Protein AF-A0AAV5WX91-F1 (afdb_monomer)

Organism: NCBI:txid1538716

pLDDT: mean 87.53, std 7.85, range [50.44, 95.75]

Nearest PDB structures (foldseek):
  6bqn-assembly1_C  TM=8.788E-01  e=3.091E-03  Homo sapiens
  8on8-assembly1_A  TM=7.269E-01  e=6.342E-03  Malacoceros fuliginosus
  8on9-assembly1_A  TM=6.220E-01  e=4.806E-02  Malacoceros fuliginosus

InterPro domains:
  IPR001873 Epithelial sodium channel [PR01078] (28-44)
  IPR001873 Epithelial sodium channel [PR01078] (59-77)

Sequence (99 aa):
NRTKMSWSVEEFFLWMAYEEHALDLKTDLHMWNDAVLGNCFTFNHFNNSKRTYLKRSDGAQGGIKAAVKLNSVEYLPWTETAAIMTFTHPNTETIFSES

Mean predicted aligned error: 4.81 Å

Solvent-accessible surface area (backbone atoms only — not comparable to full-atom values): 6646 Å² total; per-residue (Å²): 121,70,69,79,78,30,70,49,69,76,66,37,39,80,47,42,28,46,56,83,38,78,55,54,74,82,55,49,38,47,77,50,73,46,96,85,78,32,53,44,76,40,70,63,43,73,69,64,24,103,58,86,83,73,81,86,49,78,62,81,62,31,30,79,47,73,44,70,51,82,67,69,86,78,50,62,94,85,62,90,73,86,80,85,88,85,85,88,77,63,42,89,55,89,85,64,96,87,113

Radius of gyration: 14.4 Å; Cα contacts (8 Å, |Δi|>4): 120; chains: 1; bounding box: 40×37×30 Å

Secondary structure (DSSP, 8-state):
-GGGTS--HHHHEEEEEETTEEP-TTTSEEEEEETTTEEEEEES-TT-SSS-----S-SGGGSEEEEE---GGGS-TT------------TTS---TT-

Foldseek 3Di:
DQQVVDDDLVQWFPWKDALNHTDDSVQQWDWDQDPPRGIDIDGQAPPSHVDRDDQDDDDPNRGMDTDTDFDPVPDDPPDPDRDDDDDDDDNDDDDDPVD

Structure (mmCIF, N/CA/C/O backbone):
data_AF-A0AAV5WX91-F1
#
_entry.id   AF-A0AAV5WX91-F1
#
loop_
_atom_site.group_PDB
_atom_site.id
_atom_site.type_symbol
_atom_site.label_atom_id
_atom_site.label_alt_id
_atom_site.label_comp_id
_atom_site.label_asym_id
_atom_site.label_entity_id
_atom_site.label_seq_id
_atom_site.pdbx_PDB_ins_code
_atom_site.Cartn_x
_atom_site.Cartn_y
_atom_site.Cartn_z
_atom_site.occupancy
_atom_site.B_iso_or_equiv
_atom_site.auth_seq_id
_atom_site.auth_comp_id
_atom_site.auth_asym_id
_atom_site.auth_atom_id
_atom_site.pdbx_PDB_model_num
ATOM 1 N N . ASN A 1 1 ? -7.698 18.350 -2.499 1.00 68.19 1 ASN A N 1
ATOM 2 C CA . ASN A 1 1 ? -8.128 18.240 -1.084 1.00 68.19 1 ASN A CA 1
ATOM 3 C C . ASN A 1 1 ? -8.658 16.851 -0.694 1.00 68.19 1 ASN A C 1
ATOM 5 O O . ASN A 1 1 ? -8.718 16.577 0.492 1.00 68.19 1 ASN A O 1
ATOM 9 N N . ARG A 1 2 ? -9.003 15.962 -1.647 1.00 83.94 2 ARG A N 1
ATOM 10 C CA . ARG A 1 2 ? -9.506 14.593 -1.385 1.00 83.94 2 ARG A CA 1
ATOM 11 C C . ARG A 1 2 ? -8.495 13.676 -0.683 1.00 83.94 2 ARG A C 1
ATOM 13 O O . ARG A 1 2 ? -8.860 12.960 0.237 1.00 83.94 2 ARG A O 1
ATOM 20 N N . THR A 1 3 ? -7.219 13.778 -1.051 1.00 89.50 3 THR A N 1
ATOM 21 C CA . THR A 1 3 ? -6.119 12.973 -0.489 1.00 89.50 3 THR A CA 1
ATOM 22 C C . THR A 1 3 ? -5.930 13.127 1.019 1.00 89.50 3 THR A C 1
ATOM 24 O O . THR A 1 3 ? -5.498 12.183 1.664 1.00 89.50 3 THR A O 1
ATOM 27 N N . LYS A 1 4 ? -6.260 14.296 1.588 1.00 90.94 4 LYS A N 1
ATOM 28 C CA . LYS A 1 4 ? -6.105 14.584 3.024 1.00 90.94 4 LYS A CA 1
ATOM 29 C C . LYS A 1 4 ? -7.234 14.028 3.897 1.00 90.94 4 LYS A C 1
ATOM 31 O O . LYS A 1 4 ? -7.067 13.977 5.104 1.00 90.94 4 LYS A O 1
ATOM 36 N N . MET A 1 5 ? -8.385 13.702 3.304 1.00 89.62 5 MET A N 1
ATOM 37 C CA . MET A 1 5 ? -9.561 13.181 4.022 1.00 89.62 5 MET A CA 1
ATOM 38 C C . MET A 1 5 ? -9.663 11.655 3.953 1.00 89.62 5 MET A C 1
ATOM 40 O O . MET A 1 5 ? -10.525 11.070 4.594 1.00 89.62 5 MET A O 1
ATOM 44 N N . SER A 1 6 ? -8.830 11.028 3.128 1.00 92.06 6 SER A N 1
ATOM 45 C CA . SER A 1 6 ? -8.743 9.579 3.003 1.00 92.06 6 SER A CA 1
ATOM 46 C C . SER A 1 6 ? -7.573 9.060 3.836 1.00 92.06 6 SER A C 1
ATOM 48 O O . SER A 1 6 ? -6.672 9.824 4.173 1.00 92.06 6 SER A O 1
ATOM 50 N N . TRP A 1 7 ? -7.566 7.752 4.090 1.00 92.00 7 TRP A N 1
ATOM 51 C CA . TRP A 1 7 ? -6.517 7.039 4.817 1.00 92.00 7 TRP A CA 1
ATOM 52 C C . TRP A 1 7 ? -5.103 7.429 4.380 1.00 92.00 7 TRP A C 1
ATOM 54 O O . TRP A 1 7 ? -4.772 7.386 3.190 1.00 92.00 7 TRP A O 1
ATOM 64 N N . SER A 1 8 ? -4.269 7.803 5.344 1.00 93.56 8 SER A N 1
ATOM 65 C CA . SER A 1 8 ? -2.825 7.949 5.152 1.00 93.56 8 SER A CA 1
ATOM 66 C C . SER A 1 8 ? -2.123 6.587 5.145 1.00 93.56 8 SER A C 1
ATOM 68 O O . SER A 1 8 ? -2.694 5.565 5.534 1.00 93.56 8 SER A O 1
ATOM 70 N N . VAL A 1 9 ? -0.867 6.559 4.686 1.00 93.81 9 VAL A N 1
ATOM 71 C CA . VAL A 1 9 ? -0.099 5.307 4.620 1.00 93.81 9 VAL A CA 1
ATOM 72 C C . VAL A 1 9 ? 0.165 4.747 6.020 1.00 93.81 9 VAL A C 1
ATOM 74 O O . VAL A 1 9 ? 0.114 3.536 6.215 1.00 93.81 9 VAL A O 1
ATOM 77 N N . GLU A 1 10 ? 0.374 5.624 7.005 1.00 92.69 10 GLU A N 1
ATOM 78 C CA . GLU A 1 10 ? 0.621 5.260 8.400 1.00 92.69 10 GLU A CA 1
ATOM 79 C C . GLU A 1 10 ? -0.639 4.777 9.131 1.00 92.69 10 GLU A C 1
ATOM 81 O O . GLU A 1 10 ? -0.545 4.001 10.080 1.00 92.69 10 GLU A O 1
ATOM 86 N N . GLU A 1 11 ? -1.824 5.222 8.709 1.00 92.00 11 GLU A N 1
ATOM 87 C CA . GLU A 1 11 ? -3.091 4.728 9.258 1.00 92.00 11 GLU A CA 1
ATOM 88 C C . GLU A 1 11 ? -3.459 3.354 8.697 1.00 92.00 11 GLU A C 1
ATOM 90 O O . GLU A 1 11 ? -4.059 2.546 9.410 1.00 92.00 11 GLU A O 1
ATOM 95 N N . PHE A 1 12 ? -3.099 3.093 7.437 1.00 92.69 12 PHE A N 1
ATOM 96 C CA . PHE A 1 12 ? -3.477 1.875 6.728 1.00 92.69 12 PHE A CA 1
ATOM 97 C C . PHE A 1 12 ? -2.492 0.715 6.942 1.00 92.69 12 PHE A C 1
ATOM 99 O O . PHE A 1 12 ? -2.923 -0.423 7.135 1.00 92.69 12 PHE A O 1
ATOM 106 N N . PHE A 1 13 ? -1.179 0.969 6.946 1.00 95.44 13 PHE A N 1
ATOM 107 C CA . PHE A 1 13 ? -0.155 -0.065 7.125 1.00 95.44 13 PHE A CA 1
ATOM 108 C C . PHE A 1 13 ? 0.480 -0.011 8.515 1.00 95.44 13 PHE A C 1
ATOM 110 O O . PHE A 1 13 ? 1.000 1.016 8.939 1.00 95.44 13 PHE A O 1
ATOM 117 N N . LEU A 1 14 ? 0.522 -1.161 9.192 1.00 94.94 14 LEU A N 1
ATOM 118 C CA . LEU A 1 14 ? 1.331 -1.343 10.400 1.00 94.94 14 LEU A CA 1
ATOM 119 C C . LEU A 1 14 ? 2.792 -1.616 10.038 1.00 94.94 14 LEU A C 1
ATOM 121 O O . LEU A 1 14 ? 3.702 -1.046 10.632 1.00 94.94 14 LEU A O 1
ATOM 125 N N . TRP A 1 15 ? 3.014 -2.506 9.069 1.00 95.75 15 TRP A N 1
ATOM 126 C CA . TRP A 1 15 ? 4.329 -2.783 8.501 1.00 95.75 15 TRP A CA 1
ATOM 127 C C . TRP A 1 15 ? 4.192 -3.463 7.140 1.00 95.75 15 TRP A C 1
ATOM 129 O O . TRP A 1 15 ? 3.186 -4.115 6.847 1.00 95.75 15 TRP A O 1
ATOM 139 N N . MET A 1 16 ? 5.239 -3.349 6.327 1.00 95.44 16 MET A N 1
ATOM 140 C CA . MET A 1 16 ? 5.399 -4.117 5.097 1.00 95.44 16 MET A CA 1
ATOM 141 C C . MET A 1 16 ? 6.823 -4.644 4.979 1.00 95.44 16 MET A C 1
ATOM 143 O O . MET A 1 16 ? 7.776 -4.007 5.431 1.00 95.44 16 MET A O 1
ATOM 147 N N . ALA A 1 17 ? 6.959 -5.810 4.363 1.00 94.44 17 ALA A N 1
ATOM 148 C CA . ALA A 1 17 ? 8.234 -6.428 4.064 1.00 94.44 17 ALA A CA 1
ATOM 149 C C . ALA A 1 17 ? 8.218 -7.065 2.674 1.00 94.44 17 ALA A C 1
ATOM 151 O O . ALA A 1 17 ? 7.184 -7.534 2.195 1.00 94.44 17 ALA A O 1
ATOM 152 N N . TYR A 1 18 ? 9.386 -7.108 2.052 1.00 92.75 1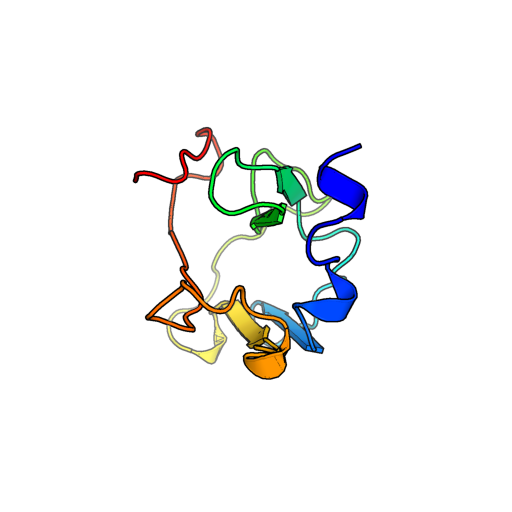8 TYR A N 1
ATOM 153 C CA . TYR A 1 18 ? 9.639 -7.801 0.799 1.00 92.75 18 TYR A CA 1
ATOM 154 C C . TYR A 1 18 ? 10.896 -8.648 0.950 1.00 92.75 18 TYR A C 1
ATOM 156 O O . TYR A 1 18 ? 11.920 -8.135 1.393 1.00 92.75 18 TYR A O 1
ATOM 164 N N . GLU A 1 19 ? 10.820 -9.937 0.616 1.00 92.00 19 GLU A N 1
ATOM 165 C CA . GLU A 1 19 ? 11.930 -10.881 0.829 1.00 92.00 19 GLU A CA 1
ATOM 166 C C . GLU A 1 19 ? 12.458 -10.875 2.283 1.00 92.00 19 GLU A C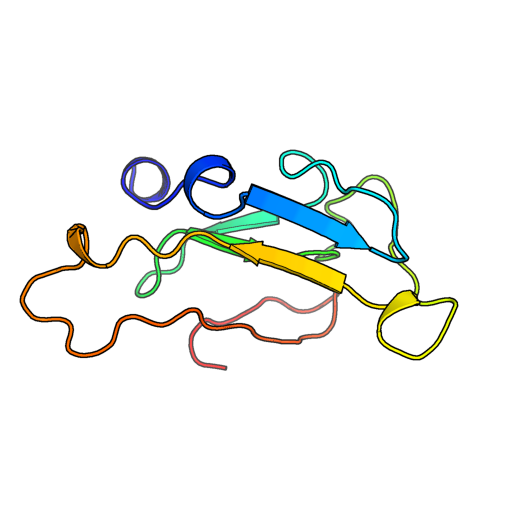 1
ATOM 168 O O . GLU A 1 19 ? 13.660 -10.852 2.522 1.00 92.00 19 GLU A O 1
ATOM 173 N N . GLU A 1 20 ? 11.552 -10.824 3.270 1.00 90.69 20 GLU A N 1
ATOM 174 C CA . GLU A 1 20 ? 11.848 -10.668 4.713 1.00 90.69 20 GLU A CA 1
ATOM 175 C C . GLU A 1 20 ? 12.555 -9.355 5.115 1.00 90.69 20 GLU A C 1
ATOM 177 O O . GLU A 1 20 ? 12.882 -9.156 6.287 1.00 90.69 20 GLU A O 1
ATOM 182 N N . HIS A 1 21 ? 12.751 -8.417 4.186 1.00 90.94 21 HIS A N 1
ATOM 183 C CA . HIS A 1 21 ? 13.301 -7.097 4.475 1.00 90.94 21 HIS A CA 1
ATOM 184 C C . HIS A 1 21 ? 12.191 -6.062 4.646 1.00 90.94 21 HIS A C 1
ATOM 186 O O . HIS A 1 21 ? 11.326 -5.917 3.784 1.00 90.94 21 HIS A O 1
ATOM 192 N N . ALA A 1 22 ? 12.233 -5.314 5.750 1.00 93.81 22 ALA A N 1
ATOM 193 C CA . ALA A 1 22 ? 11.289 -4.232 6.007 1.00 93.81 22 ALA A CA 1
ATOM 194 C C . ALA A 1 22 ? 11.377 -3.142 4.923 1.00 93.81 22 ALA A C 1
ATOM 196 O O . ALA A 1 22 ? 12.474 -2.723 4.542 1.00 93.81 22 ALA A O 1
ATOM 197 N N . LEU A 1 23 ? 10.214 -2.693 4.451 1.00 92.44 23 LEU A N 1
ATOM 198 C CA . LEU A 1 23 ? 10.071 -1.588 3.504 1.00 92.44 23 LEU A CA 1
ATOM 199 C C . LEU A 1 23 ? 9.859 -0.266 4.246 1.00 92.44 23 LEU A C 1
ATOM 201 O O . LEU A 1 23 ? 9.239 -0.236 5.312 1.00 92.44 23 LEU A O 1
ATOM 205 N N . ASP A 1 24 ? 10.322 0.834 3.657 1.00 92.12 24 ASP A N 1
ATOM 206 C CA . ASP A 1 24 ? 9.956 2.174 4.111 1.00 92.12 24 ASP A CA 1
ATOM 207 C C . ASP A 1 24 ? 8.641 2.584 3.440 1.00 92.12 24 ASP A C 1
ATOM 209 O O . ASP A 1 24 ? 8.587 2.890 2.248 1.00 92.12 24 ASP A O 1
ATOM 213 N N . LEU A 1 25 ? 7.562 2.605 4.224 1.00 91.38 25 LEU A N 1
ATOM 214 C CA . LEU A 1 25 ? 6.209 2.905 3.753 1.00 91.38 25 LEU A CA 1
ATOM 215 C C . LEU A 1 25 ? 6.093 4.274 3.062 1.00 91.38 25 LEU A C 1
ATOM 217 O O . LEU A 1 25 ? 5.200 4.463 2.239 1.00 91.38 25 LEU A O 1
ATOM 221 N N . LYS A 1 26 ? 6.979 5.228 3.374 1.00 88.75 26 LYS A N 1
ATOM 222 C CA . LYS A 1 26 ? 6.940 6.579 2.798 1.00 88.75 26 LYS A CA 1
ATOM 223 C C . LYS A 1 26 ? 7.627 6.670 1.445 1.00 88.75 26 LYS A C 1
ATOM 225 O O . LYS A 1 26 ? 7.280 7.548 0.659 1.00 88.75 26 LYS A O 1
ATOM 230 N N . THR A 1 27 ? 8.617 5.818 1.185 1.00 88.75 27 THR A N 1
ATOM 231 C CA . THR A 1 27 ? 9.442 5.901 -0.031 1.00 88.75 27 THR A CA 1
ATOM 232 C C . THR A 1 27 ? 9.233 4.743 -0.989 1.00 88.75 27 THR A C 1
ATOM 234 O O . THR A 1 27 ? 9.442 4.905 -2.189 1.00 88.75 27 THR A O 1
ATOM 237 N N . ASP A 1 28 ? 8.839 3.580 -0.476 1.00 90.88 28 ASP A N 1
ATOM 238 C CA . ASP A 1 28 ? 8.754 2.342 -1.254 1.00 90.88 28 ASP A CA 1
ATOM 239 C C . ASP A 1 28 ? 7.343 2.107 -1.818 1.00 90.88 28 ASP A C 1
ATOM 241 O O . ASP A 1 28 ? 7.136 1.223 -2.654 1.00 90.88 28 ASP A O 1
ATOM 245 N N . LEU A 1 29 ? 6.376 2.929 -1.401 1.00 90.75 29 LEU A N 1
ATOM 246 C CA . LEU A 1 29 ? 5.003 2.925 -1.891 1.00 90.75 29 LEU A CA 1
ATOM 247 C C . LEU A 1 29 ? 4.706 4.206 -2.669 1.00 90.75 29 LEU A C 1
ATOM 249 O O . LEU A 1 29 ? 5.081 5.307 -2.272 1.00 90.75 29 LEU A O 1
ATOM 253 N N . HIS A 1 30 ? 3.987 4.059 -3.777 1.00 89.94 30 HIS A N 1
ATOM 254 C CA . HIS A 1 30 ? 3.361 5.177 -4.472 1.00 89.94 30 HIS A CA 1
ATOM 255 C C . HIS A 1 30 ? 1.912 5.304 -4.013 1.00 89.94 30 HIS A C 1
ATOM 257 O O . HIS A 1 30 ? 1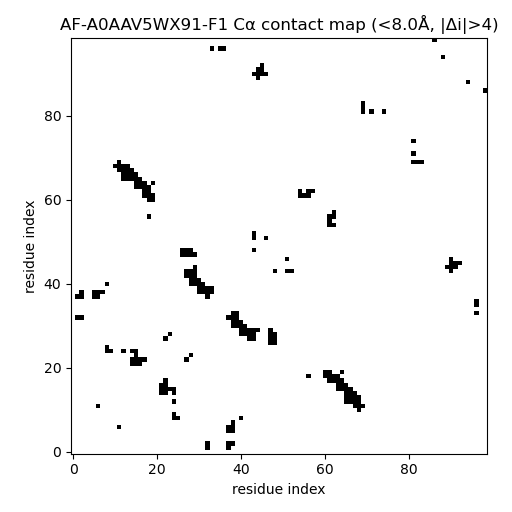.177 4.315 -4.019 1.00 89.94 30 HIS A O 1
ATOM 263 N N . MET A 1 31 ? 1.499 6.513 -3.641 1.00 91.12 31 MET A N 1
ATOM 264 C CA . MET A 1 31 ? 0.107 6.810 -3.316 1.00 91.12 31 MET A CA 1
ATOM 265 C C . MET A 1 31 ? -0.564 7.505 -4.494 1.00 91.12 31 MET A C 1
ATOM 267 O O . MET A 1 31 ? -0.024 8.451 -5.066 1.00 91.12 31 MET A O 1
ATOM 271 N N . TRP A 1 32 ? -1.769 7.059 -4.822 1.00 89.62 32 TRP A N 1
ATOM 272 C CA . TRP A 1 32 ? -2.655 7.730 -5.764 1.00 89.62 32 TRP A CA 1
ATOM 273 C C . TRP A 1 32 ? -4.077 7.760 -5.198 1.00 89.62 32 TRP A C 1
ATOM 275 O O . TRP A 1 32 ? -4.417 6.978 -4.314 1.00 89.62 32 TRP A O 1
ATOM 285 N N . ASN A 1 33 ? -4.903 8.703 -5.651 1.00 91.88 33 ASN A N 1
ATOM 286 C CA . ASN A 1 33 ? -6.273 8.855 -5.159 1.00 91.88 33 ASN A CA 1
ATOM 287 C C . ASN A 1 33 ? -7.265 8.450 -6.241 1.00 91.88 33 ASN A C 1
ATOM 289 O O . ASN A 1 33 ? -7.308 9.069 -7.303 1.00 91.88 33 ASN A O 1
ATOM 293 N N . ASP A 1 34 ? -8.073 7.450 -5.930 1.00 91.06 34 ASP A N 1
ATOM 294 C CA . ASP A 1 34 ? -9.183 7.002 -6.745 1.00 91.06 34 ASP A CA 1
ATOM 295 C C . ASP A 1 34 ? -10.475 7.774 -6.429 1.00 91.06 34 ASP A C 1
ATOM 297 O O . ASP A 1 34 ? -10.699 8.275 -5.316 1.00 91.06 34 ASP A O 1
ATOM 301 N N . ALA A 1 35 ? -11.357 7.862 -7.425 1.00 88.06 35 ALA A N 1
ATOM 302 C CA . ALA A 1 35 ? -12.636 8.540 -7.284 1.00 88.06 35 ALA A CA 1
ATOM 303 C C .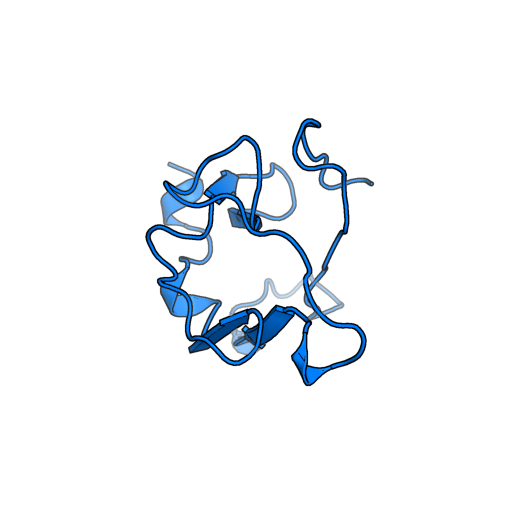 ALA A 1 35 ? -13.583 7.838 -6.290 1.00 88.06 35 ALA A C 1
ATOM 305 O O . ALA A 1 35 ? -14.327 8.531 -5.588 1.00 88.06 35 ALA A O 1
ATOM 306 N N . VAL A 1 36 ? -13.529 6.506 -6.229 1.00 86.94 36 VAL A N 1
ATOM 307 C CA . VAL A 1 36 ? -14.430 5.626 -5.475 1.00 86.94 36 VAL A CA 1
ATOM 308 C C . VAL A 1 36 ? -13.750 5.093 -4.213 1.00 86.94 36 VAL A C 1
ATOM 310 O O . VAL A 1 36 ? -14.337 5.143 -3.136 1.00 86.94 36 VAL A O 1
ATOM 313 N N . LEU A 1 37 ? -12.502 4.631 -4.325 1.00 89.06 37 LEU A N 1
ATOM 314 C CA . LEU A 1 37 ? -11.787 3.936 -3.245 1.00 89.06 37 LEU A CA 1
ATOM 315 C C . LEU A 1 37 ? -10.979 4.860 -2.328 1.00 89.06 37 LEU A C 1
ATOM 317 O O . LEU A 1 37 ? -10.563 4.452 -1.245 1.00 89.06 37 LEU A O 1
ATOM 321 N N . GLY A 1 38 ? -10.757 6.110 -2.737 1.00 91.75 38 GLY A N 1
ATOM 322 C CA . GLY A 1 38 ? -9.900 7.036 -2.004 1.00 91.75 38 GLY A CA 1
ATOM 323 C C . GLY A 1 38 ? -8.416 6.745 -2.225 1.00 91.75 38 GLY A C 1
ATOM 324 O O . GLY A 1 38 ? -7.988 6.449 -3.338 1.00 91.75 38 GLY A O 1
ATOM 325 N N . ASN A 1 39 ? -7.597 6.909 -1.190 1.00 93.69 39 ASN A N 1
ATOM 326 C CA . ASN A 1 39 ? -6.153 6.707 -1.284 1.00 93.69 39 ASN A CA 1
ATOM 327 C C . ASN A 1 39 ? -5.829 5.221 -1.459 1.00 93.69 39 ASN A C 1
ATOM 329 O O . ASN A 1 39 ? -6.136 4.397 -0.603 1.00 93.69 39 ASN A O 1
ATOM 333 N N . CYS A 1 40 ? -5.158 4.918 -2.561 1.00 92.88 40 CYS A N 1
ATOM 334 C CA . CYS A 1 40 ? -4.646 3.608 -2.912 1.00 92.88 40 CYS A CA 1
ATOM 335 C C . CYS A 1 40 ? -3.114 3.638 -2.859 1.00 92.88 40 CYS A C 1
ATOM 337 O O . CYS A 1 40 ? -2.487 4.650 -3.190 1.00 92.88 40 CYS A O 1
ATOM 339 N N . PHE A 1 41 ? -2.510 2.519 -2.461 1.00 93.25 41 PHE A N 1
ATOM 340 C CA . PHE A 1 41 ? -1.064 2.392 -2.288 1.00 93.25 41 PHE A CA 1
ATOM 341 C C . PHE A 1 41 ? -0.531 1.256 -3.145 1.00 93.25 41 PHE A C 1
ATOM 343 O O . PHE A 1 41 ? -1.076 0.154 -3.136 1.00 93.25 41 PHE A O 1
ATOM 350 N N . THR A 1 42 ? 0.542 1.520 -3.882 1.00 91.44 42 THR A N 1
ATOM 351 C CA . THR A 1 42 ? 1.073 0.579 -4.868 1.00 91.44 42 THR A CA 1
ATOM 352 C C . THR A 1 42 ? 2.563 0.407 -4.665 1.00 91.44 42 THR A C 1
ATOM 354 O O . THR A 1 42 ? 3.308 1.387 -4.595 1.00 91.44 42 THR A O 1
ATOM 357 N N . PHE A 1 43 ? 2.999 -0.843 -4.606 1.00 91.75 43 PHE A N 1
ATOM 358 C CA . PHE A 1 43 ? 4.400 -1.213 -4.491 1.00 91.75 43 PHE A CA 1
ATOM 359 C C . PHE A 1 43 ? 5.010 -1.441 -5.879 1.00 91.75 43 PHE A C 1
ATOM 361 O O . PHE A 1 43 ? 4.373 -2.041 -6.741 1.00 91.75 43 PHE A O 1
ATOM 368 N N . ASN A 1 44 ? 6.257 -0.999 -6.080 1.00 89.75 44 ASN A N 1
ATOM 369 C CA . ASN A 1 44 ? 7.040 -1.255 -7.298 1.00 89.75 44 ASN A CA 1
ATOM 370 C C . ASN A 1 44 ? 6.381 -0.765 -8.611 1.00 89.75 44 ASN A C 1
ATOM 372 O O . ASN A 1 44 ? 6.478 -1.426 -9.640 1.00 89.75 44 ASN A O 1
ATOM 376 N N . HIS A 1 45 ? 5.717 0.394 -8.588 1.00 88.69 45 HIS A N 1
ATOM 377 C CA . HIS A 1 45 ? 5.015 0.984 -9.738 1.00 88.69 45 HIS A CA 1
ATOM 378 C C . HIS A 1 45 ? 5.816 2.141 -10.367 1.00 88.69 45 HIS A C 1
ATOM 380 O O . HIS A 1 45 ? 6.359 2.963 -9.632 1.00 88.69 45 HIS A O 1
ATOM 386 N N . PHE A 1 46 ? 5.929 2.194 -11.704 1.00 80.31 46 PHE A N 1
ATOM 387 C CA . PHE A 1 46 ? 6.627 3.235 -12.490 1.00 80.31 46 PHE A CA 1
ATOM 388 C C . PHE A 1 46 ? 8.017 3.661 -11.978 1.00 80.31 46 PHE A C 1
ATOM 390 O O . PHE A 1 46 ? 8.415 4.816 -12.115 1.00 80.31 46 PHE A O 1
ATOM 397 N N . ASN A 1 47 ? 8.780 2.733 -11.393 1.00 69.31 47 ASN A N 1
ATOM 398 C CA . ASN A 1 47 ? 10.086 3.028 -10.791 1.00 69.31 47 ASN A CA 1
ATOM 399 C C . ASN A 1 47 ? 10.017 4.140 -9.716 1.00 69.31 47 ASN A C 1
ATOM 401 O O . ASN A 1 47 ? 10.956 4.918 -9.553 1.00 69.31 47 ASN A O 1
ATOM 405 N N . ASN A 1 48 ? 8.887 4.229 -9.000 1.00 68.38 48 ASN A N 1
ATOM 406 C CA . ASN A 1 48 ? 8.645 5.232 -7.960 1.00 68.38 48 ASN A CA 1
ATOM 407 C C . ASN A 1 48 ? 9.628 5.121 -6.782 1.00 68.38 48 ASN A C 1
ATOM 409 O O . ASN A 1 48 ? 9.922 6.098 -6.099 1.00 68.38 48 ASN A O 1
ATOM 413 N N . SER A 1 49 ? 10.175 3.932 -6.554 1.00 66.38 49 SER A N 1
ATOM 414 C CA . SER A 1 49 ? 11.249 3.703 -5.599 1.00 66.38 49 SER A CA 1
ATOM 415 C C . SER A 1 49 ? 12.613 3.840 -6.277 1.00 66.38 49 SER A C 1
ATOM 417 O O . SER A 1 49 ? 12.819 3.416 -7.411 1.00 66.38 49 SER A O 1
ATOM 419 N N . LYS A 1 50 ? 13.619 4.324 -5.534 1.00 66.94 50 LYS A N 1
ATOM 420 C CA . LYS A 1 50 ? 15.034 4.321 -5.979 1.00 66.94 50 LYS A CA 1
ATOM 421 C C . LYS A 1 50 ? 15.581 2.914 -6.269 1.00 66.94 50 LYS A C 1
ATOM 423 O O . LYS A 1 50 ? 16.701 2.771 -6.753 1.00 66.94 50 LYS A O 1
ATOM 428 N N . ARG A 1 51 ? 14.828 1.883 -5.889 1.00 70.44 51 ARG A N 1
ATOM 429 C CA . ARG A 1 51 ? 15.153 0.468 -6.016 1.00 70.44 51 ARG A CA 1
ATOM 430 C C . ARG A 1 51 ? 14.087 -0.192 -6.876 1.00 70.44 51 ARG A C 1
ATOM 432 O O . ARG A 1 51 ? 12.902 -0.024 -6.606 1.00 70.44 51 ARG A O 1
ATOM 439 N N . THR A 1 52 ? 14.505 -0.970 -7.865 1.00 74.56 52 THR A N 1
ATOM 440 C CA . THR A 1 52 ? 13.608 -1.882 -8.576 1.00 74.56 52 THR A CA 1
ATOM 441 C C . THR A 1 52 ? 13.521 -3.177 -7.778 1.00 74.56 52 THR A C 1
ATOM 443 O O . THR A 1 52 ? 14.545 -3.813 -7.518 1.00 74.56 52 THR A O 1
ATOM 446 N N . TYR A 1 53 ? 12.314 -3.565 -7.373 1.00 85.69 53 TYR A N 1
ATOM 447 C CA . TYR A 1 53 ? 12.106 -4.811 -6.642 1.00 85.69 53 TYR A CA 1
ATOM 448 C C . TYR A 1 53 ? 11.917 -5.951 -7.643 1.00 85.69 53 TYR A C 1
ATOM 450 O O . TYR A 1 53 ? 10.959 -5.963 -8.418 1.00 85.69 53 TYR A O 1
ATOM 458 N N . LEU A 1 54 ? 12.871 -6.880 -7.655 1.00 86.25 54 LEU A N 1
ATOM 459 C CA . LEU A 1 54 ? 12.864 -8.073 -8.497 1.00 86.25 54 LEU A CA 1
ATOM 460 C C . LEU A 1 54 ? 12.778 -9.298 -7.599 1.00 86.25 54 LEU A C 1
ATOM 462 O O . LEU A 1 54 ? 13.542 -9.399 -6.641 1.00 86.25 54 LEU A O 1
ATOM 466 N N . LYS A 1 55 ? 11.891 -10.230 -7.949 1.00 85.00 55 LYS A N 1
ATOM 467 C CA . LYS A 1 55 ? 11.714 -11.483 -7.216 1.00 85.00 55 LYS A CA 1
ATOM 468 C C . LYS A 1 55 ? 12.917 -12.392 -7.444 1.00 85.00 55 LYS A C 1
ATOM 470 O O . LYS A 1 55 ? 13.215 -12.727 -8.590 1.00 85.00 55 LYS A O 1
ATOM 475 N N . ARG A 1 56 ? 13.587 -12.796 -6.364 1.00 87.12 56 ARG A N 1
ATOM 476 C CA . ARG A 1 56 ? 14.768 -13.676 -6.401 1.00 87.12 56 ARG A CA 1
ATOM 477 C C . ARG A 1 56 ? 14.462 -15.094 -5.955 1.00 87.12 56 ARG A C 1
ATOM 479 O O . ARG A 1 56 ? 15.140 -16.020 -6.390 1.00 87.12 56 ARG A O 1
ATOM 486 N N . SER A 1 57 ? 13.469 -15.254 -5.086 1.00 86.25 57 SER A N 1
ATOM 487 C CA . SER A 1 57 ? 13.070 -16.548 -4.541 1.00 86.25 57 SER A CA 1
ATOM 488 C C . SER A 1 57 ? 11.561 -16.749 -4.621 1.00 86.25 57 SER A C 1
ATOM 490 O O . SER A 1 57 ? 10.776 -15.800 -4.565 1.00 86.25 57 SER A O 1
ATOM 492 N N . ASP A 1 58 ? 11.156 -18.007 -4.751 1.00 87.56 58 ASP A N 1
ATOM 493 C CA . ASP A 1 58 ? 9.761 -18.419 -4.715 1.00 87.56 58 ASP A CA 1
ATOM 494 C C . ASP A 1 58 ? 9.262 -18.637 -3.280 1.00 87.56 58 ASP A C 1
ATOM 496 O O . ASP A 1 58 ? 10.025 -18.790 -2.325 1.00 87.56 58 ASP A O 1
ATOM 500 N N . GLY A 1 59 ? 7.938 -18.676 -3.134 1.00 89.31 59 GLY A N 1
ATOM 501 C CA . GLY A 1 59 ? 7.273 -18.934 -1.860 1.00 89.31 59 GLY A CA 1
ATOM 502 C C . GLY A 1 59 ? 7.071 -17.692 -0.992 1.00 89.31 59 GLY A C 1
ATOM 503 O O . GLY A 1 59 ? 7.385 -16.565 -1.371 1.00 89.31 59 GLY A O 1
ATOM 504 N N . ALA A 1 60 ? 6.508 -17.912 0.198 1.00 86.06 60 ALA A N 1
ATOM 505 C CA . ALA A 1 60 ? 6.097 -16.836 1.101 1.00 86.06 60 ALA A CA 1
ATOM 506 C C . ALA A 1 60 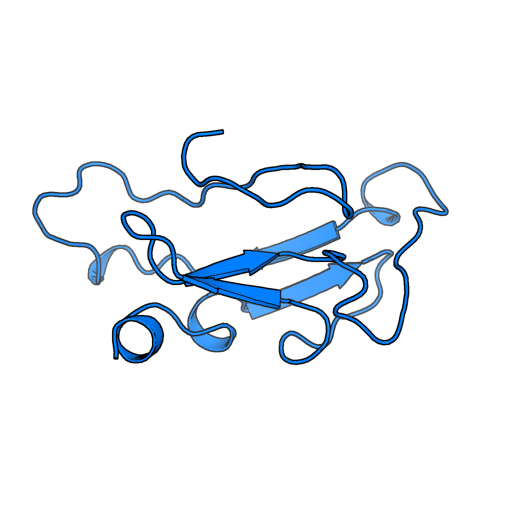? 7.272 -15.982 1.605 1.00 86.06 60 ALA A C 1
ATOM 508 O O . ALA A 1 60 ? 7.087 -14.803 1.896 1.00 86.06 60 ALA A O 1
ATOM 509 N N . GLN A 1 61 ? 8.471 -16.566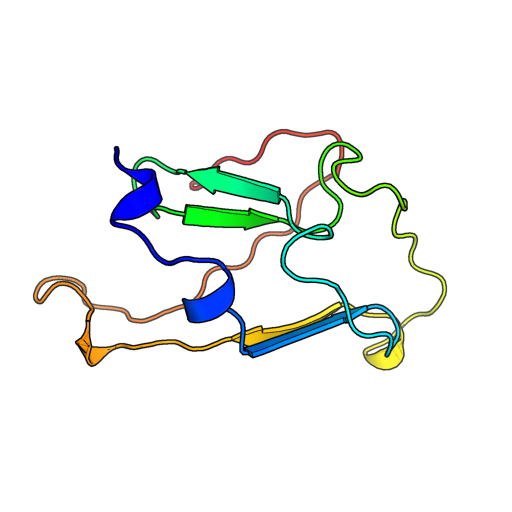 1.700 1.00 87.06 61 GLN A N 1
ATOM 510 C CA . GLN A 1 61 ? 9.672 -15.848 2.131 1.00 87.06 61 GLN A CA 1
ATOM 511 C C . GLN A 1 61 ? 10.168 -14.864 1.072 1.00 87.06 61 GLN A C 1
ATOM 513 O O . GLN A 1 61 ? 10.644 -13.799 1.432 1.00 87.06 61 GLN A O 1
ATOM 518 N N . GLY A 1 62 ? 10.011 -15.183 -0.219 1.00 88.62 62 GLY A N 1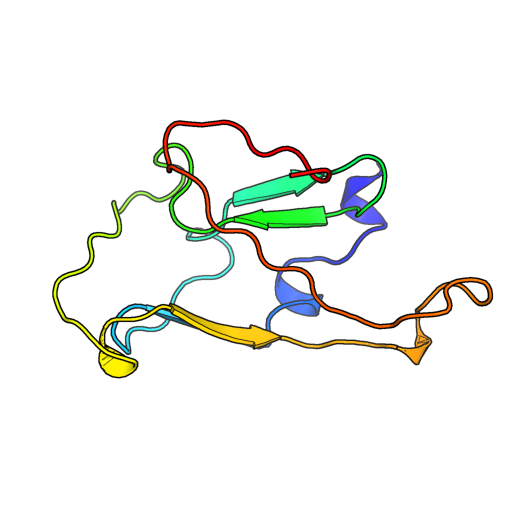
ATOM 519 C CA . GLY A 1 62 ? 10.381 -14.304 -1.336 1.00 88.62 62 GLY A CA 1
ATOM 520 C C . GLY A 1 62 ? 9.283 -13.318 -1.759 1.00 88.62 62 GLY A C 1
ATOM 521 O O . GLY A 1 62 ? 9.412 -12.625 -2.767 1.00 88.62 62 GLY A O 1
ATOM 522 N N . GLY A 1 63 ? 8.159 -13.303 -1.039 1.00 90.25 63 GLY A N 1
ATOM 523 C CA . GLY A 1 63 ? 6.977 -12.520 -1.380 1.00 90.25 63 GLY A CA 1
ATOM 524 C C . GLY A 1 63 ? 6.912 -11.153 -0.702 1.00 90.25 63 GLY A C 1
ATOM 525 O O . GLY A 1 63 ? 7.766 -10.773 0.101 1.00 90.25 63 GLY A O 1
ATOM 526 N N . ILE A 1 64 ? 5.835 -10.432 -1.016 1.00 92.44 64 ILE A N 1
ATOM 527 C CA . ILE A 1 64 ? 5.396 -9.257 -0.260 1.00 92.44 64 ILE A CA 1
ATOM 528 C C . ILE A 1 64 ? 4.593 -9.746 0.943 1.00 92.44 64 ILE A C 1
ATOM 530 O O . ILE A 1 64 ? 3.707 -10.591 0.810 1.00 92.44 64 ILE A O 1
ATOM 534 N N . LYS A 1 65 ? 4.877 -9.177 2.110 1.00 94.50 65 LYS A N 1
ATOM 535 C CA . LYS A 1 65 ? 4.097 -9.353 3.331 1.00 94.50 65 LYS A CA 1
ATOM 536 C C . LYS A 1 65 ? 3.682 -7.985 3.842 1.00 94.50 65 LYS A C 1
ATOM 538 O O . LYS A 1 65 ? 4.498 -7.069 3.885 1.00 94.50 65 LYS A O 1
ATOM 543 N N . ALA A 1 66 ? 2.428 -7.852 4.243 1.00 94.94 66 ALA A N 1
ATOM 544 C CA . ALA A 1 66 ? 1.903 -6.614 4.792 1.00 94.94 66 ALA A CA 1
ATOM 545 C C . ALA A 1 66 ? 0.991 -6.925 5.973 1.00 94.94 66 ALA A C 1
ATOM 547 O O . ALA A 1 66 ? 0.150 -7.821 5.893 1.00 94.94 66 ALA A O 1
ATOM 548 N N . ALA A 1 67 ? 1.142 -6.162 7.049 1.00 95.25 67 ALA A N 1
ATOM 549 C CA . ALA A 1 67 ? 0.134 -6.065 8.087 1.00 95.25 67 ALA A CA 1
ATOM 550 C C . ALA A 1 67 ? -0.601 -4.741 7.914 1.00 95.25 67 ALA A C 1
ATOM 552 O O . ALA A 1 67 ? -0.003 -3.665 7.952 1.00 95.25 67 ALA A O 1
ATOM 553 N N . VAL A 1 68 ? -1.906 -4.847 7.719 1.00 94.25 68 VAL A N 1
ATOM 554 C CA . VAL A 1 68 ? -2.803 -3.739 7.403 1.00 94.25 68 VAL A CA 1
ATOM 555 C C . VAL A 1 68 ? -3.826 -3.571 8.513 1.00 94.25 68 VAL A C 1
ATOM 557 O O . VAL A 1 68 ? -4.247 -4.546 9.141 1.00 94.25 68 VAL A O 1
ATOM 560 N N . LYS A 1 69 ? -4.217 -2.327 8.766 1.00 92.12 69 LYS A N 1
ATOM 561 C CA . LYS A 1 69 ? -5.216 -1.970 9.765 1.00 92.12 69 LYS A CA 1
ATOM 562 C C . LYS A 1 69 ? -6.520 -1.614 9.060 1.00 92.12 69 LYS A C 1
ATOM 564 O O . LYS A 1 69 ? -6.591 -0.649 8.309 1.00 92.12 69 LYS A O 1
ATOM 569 N N . LEU A 1 70 ? -7.565 -2.380 9.357 1.00 89.62 70 LEU A N 1
ATOM 570 C CA . LEU A 1 70 ? -8.927 -2.105 8.916 1.00 89.62 70 LEU A CA 1
ATOM 571 C C . LEU A 1 70 ? -9.723 -1.540 10.095 1.00 89.62 70 LEU A C 1
ATOM 573 O O . LEU A 1 70 ? -10.014 -2.271 11.041 1.00 89.62 70 LEU A O 1
ATOM 577 N N . ASN A 1 71 ? -10.063 -0.251 10.061 1.00 88.00 71 ASN A N 1
ATOM 578 C CA . ASN A 1 71 ? -10.887 0.363 11.102 1.00 88.00 71 ASN A CA 1
ATOM 579 C C . ASN A 1 71 ? -12.357 0.419 10.673 1.00 88.00 71 ASN A C 1
ATOM 581 O O . ASN A 1 71 ? -12.823 1.430 10.157 1.00 88.00 71 ASN A O 1
ATOM 585 N N . SER A 1 72 ? -13.092 -0.674 10.886 1.00 87.94 72 SER A N 1
ATOM 586 C CA . SER A 1 72 ? -14.495 -0.795 10.460 1.00 87.94 72 SER A CA 1
ATOM 587 C C . SER A 1 72 ? -15.454 0.182 11.149 1.00 87.94 72 SER A C 1
ATOM 589 O O . SER A 1 72 ? -16.536 0.426 10.631 1.00 87.94 72 SER A O 1
ATOM 591 N N . VAL A 1 73 ? -15.076 0.770 12.288 1.00 89.94 73 VAL A N 1
ATOM 592 C CA . VAL A 1 73 ? -15.917 1.738 13.019 1.00 89.94 73 VAL A CA 1
ATOM 593 C C . VAL A 1 73 ? -15.980 3.094 12.305 1.00 89.94 73 VAL A C 1
ATOM 595 O O . VAL A 1 73 ? -16.949 3.829 12.460 1.00 89.94 73 VAL A O 1
ATOM 598 N N . GLU A 1 74 ? -14.970 3.414 11.497 1.00 87.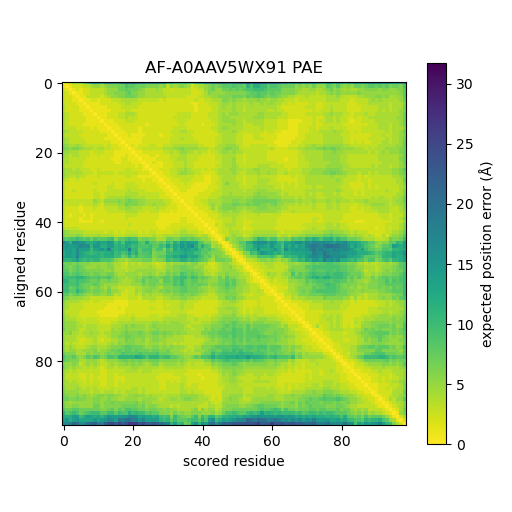50 74 GLU A N 1
ATOM 599 C CA . GLU A 1 74 ? -14.885 4.661 10.723 1.00 87.50 74 GLU A CA 1
ATOM 600 C C . GLU A 1 74 ? -15.470 4.517 9.307 1.00 87.50 74 GLU A C 1
ATOM 602 O O . GLU A 1 74 ? -15.370 5.432 8.490 1.00 87.50 74 GLU A O 1
ATOM 607 N N . TYR A 1 75 ? -16.090 3.372 9.000 1.00 89.31 75 TYR A N 1
ATOM 608 C CA . TYR A 1 75 ? -16.761 3.156 7.722 1.00 89.31 75 TYR A CA 1
ATOM 609 C C . TYR A 1 75 ? -18.081 3.928 7.662 1.00 89.31 75 TYR A C 1
ATOM 611 O O . TYR A 1 75 ? -18.734 4.200 8.670 1.00 89.31 75 TYR A O 1
ATOM 619 N N . LEU A 1 76 ? -18.481 4.287 6.443 1.00 88.06 76 LEU A N 1
ATOM 620 C CA . LEU A 1 76 ? -19.754 4.954 6.204 1.00 88.06 76 LEU A CA 1
ATOM 621 C C . LEU A 1 76 ? -20.909 4.022 6.605 1.00 88.06 76 LEU A C 1
ATOM 623 O O . LEU A 1 76 ? -20.872 2.836 6.300 1.00 88.06 76 LEU A O 1
ATOM 627 N N . PRO A 1 77 ? -21.981 4.528 7.233 1.00 89.62 77 PRO A N 1
ATOM 628 C CA . PRO A 1 77 ? -23.025 3.664 7.788 1.00 89.62 77 PRO A CA 1
ATOM 629 C C . PRO A 1 77 ? -23.838 2.902 6.727 1.00 89.62 77 PRO A C 1
ATOM 631 O O . PRO A 1 77 ? -24.587 1.994 7.070 1.00 89.62 77 PRO A O 1
ATOM 634 N N . TRP A 1 78 ? -23.714 3.273 5.451 1.00 89.56 78 TRP A N 1
ATOM 635 C CA . TRP A 1 78 ? -24.370 2.613 4.320 1.00 89.56 78 TRP A CA 1
ATOM 636 C C . TRP A 1 78 ? -23.446 1.668 3.536 1.00 89.56 78 TRP A C 1
ATOM 638 O O . TRP A 1 78 ? -23.875 1.125 2.521 1.00 89.56 78 TRP A O 1
ATOM 648 N N . THR A 1 79 ? -22.182 1.482 3.939 1.00 85.75 79 THR A N 1
ATOM 649 C CA . THR A 1 79 ? -21.315 0.473 3.317 1.00 85.75 79 THR A CA 1
ATOM 650 C C . THR A 1 79 ? -21.512 -0.876 4.000 1.00 85.75 79 THR A C 1
ATOM 652 O O . THR A 1 79 ? -21.327 -1.024 5.203 1.00 85.75 79 THR A O 1
ATOM 655 N N . GLU A 1 80 ? -21.889 -1.887 3.219 1.00 84.56 80 GLU A N 1
ATOM 656 C CA . GLU A 1 80 ? -22.234 -3.211 3.757 1.00 84.56 80 GLU A CA 1
ATOM 657 C C . GLU A 1 80 ? -21.007 -4.086 4.042 1.00 84.56 80 GLU A C 1
ATOM 659 O O . GLU A 1 80 ? -21.067 -5.005 4.855 1.00 84.56 80 GLU A O 1
ATOM 664 N N . THR A 1 81 ? -19.886 -3.821 3.365 1.00 87.19 81 THR A N 1
ATOM 665 C CA . THR A 1 81 ? -18.680 -4.654 3.432 1.00 87.19 81 THR A CA 1
ATOM 666 C C . THR A 1 81 ? -17.473 -3.840 3.885 1.00 87.19 81 THR A C 1
ATOM 668 O O . THR A 1 81 ? -17.124 -2.829 3.275 1.00 87.19 81 THR A O 1
ATOM 671 N N . ALA A 1 82 ? -16.795 -4.325 4.927 1.00 88.94 82 ALA A N 1
ATOM 672 C CA . ALA A 1 82 ? -15.476 -3.854 5.331 1.00 88.94 82 ALA A CA 1
ATOM 673 C C . ALA A 1 82 ? -14.420 -4.832 4.801 1.00 88.94 82 ALA A C 1
ATOM 675 O O . ALA A 1 82 ? -14.274 -5.941 5.313 1.00 88.94 82 ALA A O 1
ATOM 676 N N . ALA A 1 83 ? -13.708 -4.432 3.751 1.00 88.94 83 ALA A N 1
ATOM 677 C CA . ALA A 1 83 ? -12.701 -5.259 3.100 1.00 88.94 83 ALA A CA 1
ATOM 678 C C . ALA A 1 83 ? -11.505 -4.425 2.640 1.00 88.94 83 ALA A C 1
ATOM 680 O O . ALA A 1 83 ? -11.592 -3.206 2.483 1.00 88.94 83 ALA A O 1
ATOM 681 N N . ILE A 1 84 ? -10.397 -5.123 2.405 1.00 90.38 84 ILE A N 1
ATOM 682 C CA . ILE A 1 84 ? -9.204 -4.590 1.756 1.00 90.38 84 ILE A CA 1
ATOM 683 C C . ILE A 1 84 ? -9.114 -5.247 0.390 1.00 90.38 84 ILE A C 1
ATOM 685 O O . ILE A 1 84 ? -9.115 -6.472 0.289 1.00 90.38 84 ILE A O 1
ATOM 689 N N . MET A 1 85 ? -9.038 -4.428 -0.652 1.00 90.94 85 MET A N 1
ATOM 690 C CA . MET A 1 85 ? -8.857 -4.909 -2.014 1.00 90.94 85 MET A CA 1
ATOM 691 C C . MET A 1 85 ? -7.383 -4.840 -2.387 1.00 90.94 85 MET A C 1
ATOM 693 O O . MET A 1 85 ? -6.674 -3.903 -2.022 1.00 90.94 85 MET A O 1
ATOM 697 N N . THR A 1 86 ? -6.901 -5.867 -3.073 1.00 90.50 86 THR A N 1
ATOM 698 C CA . THR A 1 86 ? -5.512 -5.966 -3.515 1.00 90.50 86 THR A CA 1
ATOM 699 C C . THR A 1 86 ? -5.504 -6.440 -4.952 1.00 90.50 86 THR A C 1
ATOM 701 O O . THR A 1 86 ? -6.120 -7.452 -5.275 1.00 90.50 86 THR A O 1
ATOM 704 N N . PHE A 1 87 ? -4.780 -5.710 -5.792 1.00 90.25 87 PHE A N 1
ATOM 705 C CA . PHE A 1 87 ? -4.698 -5.952 -7.223 1.00 90.25 87 PHE A CA 1
ATOM 706 C C . PHE A 1 87 ? -3.239 -6.144 -7.619 1.00 90.25 87 PHE A C 1
ATOM 708 O O . PHE A 1 87 ? -2.341 -5.500 -7.072 1.00 90.25 87 PHE A O 1
ATOM 715 N N . THR A 1 88 ? -3.002 -7.026 -8.582 1.00 89.56 88 THR A N 1
ATOM 716 C CA . THR A 1 88 ? -1.681 -7.245 -9.174 1.00 89.56 88 THR A CA 1
ATOM 717 C C . THR A 1 88 ? -1.710 -6.803 -10.623 1.00 89.56 88 THR A C 1
ATOM 719 O O . THR A 1 88 ? -2.547 -7.276 -11.386 1.00 89.56 88 THR A O 1
ATOM 722 N N . HIS A 1 89 ? -0.782 -5.935 -11.006 1.00 89.06 89 HIS A N 1
ATOM 723 C CA . HIS A 1 89 ? -0.690 -5.392 -12.358 1.00 89.06 89 HIS A CA 1
ATOM 724 C C . HIS A 1 89 ? 0.786 -5.229 -12.770 1.00 89.06 89 HIS A C 1
ATOM 726 O O . HIS A 1 89 ? 1.670 -5.222 -11.903 1.00 89.06 89 HIS A O 1
ATOM 732 N N . PRO A 1 90 ? 1.084 -5.095 -14.076 1.00 89.00 90 PRO A N 1
ATOM 733 C CA . PRO A 1 90 ? 2.428 -4.783 -14.551 1.00 89.00 90 PRO A CA 1
ATOM 734 C C . PRO A 1 90 ? 2.923 -3.432 -14.027 1.00 89.00 90 PRO A C 1
ATOM 736 O O . PRO A 1 90 ? 2.185 -2.448 -13.976 1.00 89.00 90 PRO A O 1
ATOM 739 N N . ASN A 1 91 ? 4.209 -3.344 -13.688 1.00 87.44 91 ASN A N 1
ATOM 740 C CA . ASN A 1 91 ? 4.793 -2.122 -13.124 1.00 87.44 91 ASN A CA 1
ATOM 741 C C . ASN A 1 91 ? 4.859 -0.934 -14.104 1.00 87.44 91 ASN A C 1
ATOM 743 O O . ASN A 1 91 ? 5.073 0.195 -13.661 1.00 87.44 91 ASN A O 1
ATOM 747 N N . THR A 1 92 ? 4.683 -1.182 -15.402 1.00 87.25 92 THR A N 1
ATOM 748 C CA . THR A 1 92 ? 4.682 -0.193 -16.491 1.00 87.25 92 THR A CA 1
ATOM 749 C C . THR A 1 92 ? 3.291 0.306 -16.872 1.00 87.25 92 THR A C 1
ATOM 751 O O . THR A 1 92 ? 3.175 1.133 -17.774 1.00 87.25 92 THR A O 1
ATOM 754 N N . GLU A 1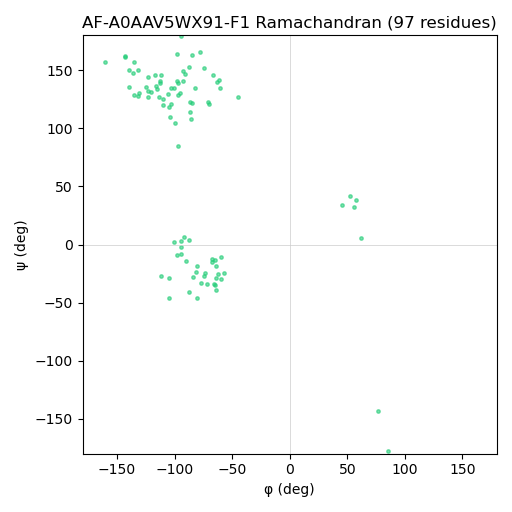 93 ? 2.237 -0.208 -16.245 1.00 86.50 93 GLU A N 1
ATOM 755 C CA . GLU A 1 93 ? 0.854 0.111 -16.596 1.00 86.50 93 GLU A CA 1
ATOM 756 C C . GLU A 1 93 ? 0.172 0.886 -15.483 1.00 86.50 93 GLU A C 1
ATOM 758 O O . GLU A 1 93 ? 0.364 0.586 -14.306 1.00 86.50 93 GLU A O 1
ATOM 763 N N . THR A 1 94 ? -0.646 1.865 -15.867 1.00 83.88 94 THR A N 1
ATOM 764 C CA . THR A 1 94 ? -1.529 2.588 -14.949 1.00 83.88 94 THR A CA 1
ATOM 765 C C . THR A 1 94 ? -2.607 1.667 -14.401 1.00 83.88 94 THR A C 1
ATOM 767 O O . THR A 1 94 ? -3.114 0.802 -15.109 1.00 83.88 94 THR A O 1
ATOM 770 N N . ILE A 1 95 ? -2.996 1.904 -13.156 1.00 80.38 95 ILE A N 1
ATOM 771 C CA . ILE A 1 95 ? -3.984 1.091 -12.451 1.00 80.38 95 ILE A CA 1
ATOM 772 C C . ILE A 1 95 ? -5.339 1.774 -12.531 1.00 80.38 95 ILE A C 1
ATOM 774 O O . ILE A 1 95 ? -5.432 2.991 -12.360 1.00 80.38 95 ILE A O 1
ATOM 778 N N . PHE A 1 96 ? -6.380 0.973 -12.722 1.00 77.75 96 PHE A N 1
ATOM 779 C CA . PHE A 1 96 ? -7.764 1.402 -12.609 1.00 77.75 96 PHE A CA 1
ATOM 780 C C . PHE A 1 96 ? -8.410 0.639 -11.455 1.00 77.75 96 PHE A C 1
ATOM 782 O O . PHE A 1 96 ? -8.202 -0.560 -11.297 1.00 77.75 96 PHE A O 1
ATOM 789 N N . SER A 1 97 ? -9.174 1.343 -10.626 1.00 69.06 97 SER A N 1
ATOM 790 C CA . SER A 1 97 ? -9.876 0.782 -9.463 1.00 69.06 97 SER A CA 1
ATOM 791 C C . SER A 1 97 ? -10.968 -0.233 -9.819 1.00 69.06 97 SER A C 1
ATOM 793 O O . SER A 1 97 ? -11.436 -0.947 -8.938 1.00 69.06 97 SER A O 1
ATOM 795 N N . GLU A 1 98 ? -11.363 -0.299 -11.093 1.00 65.56 98 GLU A N 1
ATOM 796 C CA . GLU A 1 98 ? -12.386 -1.208 -11.628 1.00 65.56 98 GLU A CA 1
ATOM 797 C C . GLU A 1 98 ? -11.815 -2.521 -12.206 1.00 65.56 98 GLU A C 1
ATOM 799 O O . GLU A 1 98 ? -12.569 -3.303 -12.783 1.00 65.56 98 GLU A O 1
ATOM 804 N N . SER A 1 99 ? -10.495 -2.739 -12.125 1.00 50.44 99 SER A N 1
ATOM 805 C CA . SER A 1 99 ? -9.796 -3.889 -12.736 1.00 50.44 99 SER A CA 1
ATOM 806 C C . SER A 1 99 ? -9.729 -5.128 -11.852 1.00 50.44 99 SER A C 1
ATOM 808 O O . SER A 1 99 ? -9.574 -4.978 -10.623 1.00 50.44 99 SER A O 1
#